Protein AF-A0A834VYG2-F1 (afdb_monomer_lite)

pLDDT: mean 73.81, std 22.73, range [26.53, 98.06]

Radius of gyration: 35.14 Å; chains: 1; bounding box: 60×50×100 Å

Secondary structure (DSSP, 8-state):
-PPPPHHHHHHHHHHHHHHHHH-TTS-HHHHHHHHH-SPP-------S----HHHHHHHHHHHHHHHHHHHHHHHHHHHHHHHHHHHHHHHHHHHHHHHHHHHHTT----HHHHHHHHHTS-----------------------------------------

Foldseek 3Di:
DDDDDVVLVVVLVVVLVVVCVVCVPDDSVVSCCVSVNDDDPDDDDDPDPDCDPVNVVVVVVVVVVVVVVVVVVVVVVVVVVVVVVVVLVVLVVVLVVVVVVCVVVVNDDDVVVSVVVNVVDDDDDDDDPDDPDDPDDPDPDPDDDDDDDDDDDDDDDDDDDD

Structure (mmCIF, N/CA/C/O backbone):
data_AF-A0A834VYG2-F1
#
_entry.id   AF-A0A834VYG2-F1
#
loop_
_atom_site.group_PDB
_atom_site.id
_atom_site.type_symbol
_atom_site.label_atom_id
_atom_site.label_alt_id
_atom_site.label_comp_id
_atom_site.label_asym_id
_atom_site.label_entity_id
_atom_site.label_seq_id
_atom_site.pdbx_PDB_ins_code
_atom_site.Cartn_x
_atom_site.Cartn_y
_atom_site.Cartn_z
_atom_site.occupancy
_atom_site.B_iso_or_equiv
_atom_site.auth_seq_id
_atom_site.auth_comp_id
_atom_site.auth_asym_id
_atom_site.auth_atom_id
_atom_site.pdbx_PDB_model_num
ATOM 1 N N . MET A 1 1 ? -30.201 -2.674 43.155 1.00 49.97 1 MET A N 1
ATOM 2 C CA . MET A 1 1 ? -30.217 -2.628 41.676 1.00 49.97 1 MET A CA 1
ATOM 3 C C . MET A 1 1 ? -30.250 -4.065 41.192 1.00 49.97 1 MET A C 1
ATOM 5 O O . MET A 1 1 ? -29.322 -4.795 41.511 1.00 49.97 1 MET A O 1
ATOM 9 N N . GLY A 1 2 ? -31.338 -4.497 40.549 1.00 58.34 2 GLY A N 1
ATOM 10 C CA . GLY A 1 2 ? -31.418 -5.851 39.990 1.00 58.34 2 GLY A CA 1
ATOM 11 C C . GLY A 1 2 ? -30.400 -6.051 38.858 1.00 58.34 2 GLY A C 1
ATOM 12 O O . GLY A 1 2 ? -29.915 -5.061 38.304 1.00 58.34 2 GLY A O 1
ATOM 13 N N . PRO A 1 3 ? -30.046 -7.298 38.515 1.00 59.06 3 PRO A N 1
ATOM 14 C CA . PRO A 1 3 ? -29.116 -7.572 37.427 1.00 59.06 3 PRO A CA 1
ATOM 15 C C . PRO A 1 3 ? -29.706 -7.090 36.096 1.00 59.06 3 PRO A C 1
ATOM 17 O O . PRO A 1 3 ? -30.763 -7.548 35.663 1.00 59.06 3 PRO A O 1
ATOM 20 N N . THR A 1 4 ? -29.029 -6.154 35.431 1.00 68.69 4 THR A N 1
ATOM 21 C CA . THR A 1 4 ? -29.395 -5.743 34.072 1.00 68.69 4 THR A CA 1
ATOM 22 C C . THR A 1 4 ? -29.079 -6.891 33.121 1.00 68.69 4 THR A C 1
ATOM 24 O O . THR A 1 4 ? -27.920 -7.270 32.961 1.00 68.69 4 THR A O 1
ATOM 27 N N . SER A 1 5 ? -30.102 -7.453 32.481 1.00 84.31 5 SER A N 1
ATOM 28 C CA . SER A 1 5 ? -29.913 -8.520 31.499 1.00 84.31 5 SER A CA 1
ATOM 29 C C . SER A 1 5 ? -29.102 -8.011 30.305 1.00 84.31 5 SER A C 1
ATOM 31 O O . SER A 1 5 ? -29.516 -7.081 29.611 1.00 84.31 5 SER A O 1
ATOM 33 N N . PHE A 1 6 ? -27.966 -8.651 30.014 1.00 82.56 6 PHE A N 1
ATOM 34 C CA . PHE A 1 6 ? -27.173 -8.352 28.817 1.00 82.56 6 PHE A CA 1
ATOM 35 C C . PHE A 1 6 ? -27.972 -8.535 27.518 1.00 82.56 6 PHE A C 1
ATOM 37 O O . PHE A 1 6 ? -27.648 -7.903 26.515 1.00 82.56 6 PHE A O 1
ATOM 44 N N . ALA A 1 7 ? -29.025 -9.361 27.523 1.00 87.12 7 ALA A N 1
ATOM 45 C CA . ALA A 1 7 ? -29.925 -9.495 26.380 1.00 87.12 7 ALA A CA 1
ATOM 46 C C . ALA A 1 7 ? -30.682 -8.189 26.102 1.00 87.12 7 ALA A C 1
ATOM 48 O O . ALA A 1 7 ? -30.734 -7.749 24.957 1.00 87.12 7 ALA A O 1
ATOM 49 N N . LEU A 1 8 ? -31.171 -7.521 27.152 1.00 89.56 8 LEU A N 1
ATOM 50 C CA . LEU A 1 8 ? -31.845 -6.228 27.029 1.00 89.56 8 LEU A CA 1
ATOM 51 C C . LEU A 1 8 ? -30.883 -5.137 26.538 1.00 89.56 8 LEU A C 1
ATOM 53 O O . LEU A 1 8 ? -31.252 -4.314 25.705 1.00 89.56 8 LEU A O 1
ATOM 57 N N . VAL A 1 9 ? -29.634 -5.147 27.016 1.00 88.38 9 VAL A N 1
ATOM 58 C CA . VAL A 1 9 ? -28.603 -4.212 26.536 1.00 88.38 9 VAL A CA 1
ATOM 59 C C . VAL A 1 9 ? -28.328 -4.434 25.050 1.00 88.38 9 VAL A C 1
ATOM 61 O O . VAL A 1 9 ? -28.325 -3.474 24.288 1.00 88.38 9 VAL A O 1
ATOM 64 N N . ARG A 1 10 ? -28.154 -5.688 24.613 1.00 90.44 10 ARG A N 1
ATOM 65 C CA . ARG A 1 10 ? -27.957 -6.016 23.191 1.00 90.44 10 ARG A CA 1
ATOM 66 C C . ARG A 1 10 ? -29.147 -5.599 22.326 1.00 90.44 10 ARG A C 1
ATOM 68 O O . ARG A 1 10 ? -28.935 -5.030 21.261 1.00 90.44 10 ARG A O 1
ATOM 75 N N . GLN A 1 11 ? -30.372 -5.819 22.799 1.00 94.50 11 GLN A N 1
ATOM 76 C CA . GLN A 1 11 ? -31.584 -5.377 22.109 1.00 94.50 11 GLN A CA 1
ATOM 77 C C . GLN A 1 11 ? -31.596 -3.855 21.918 1.00 94.50 11 GLN A C 1
ATOM 79 O O . GLN A 1 11 ? -31.793 -3.379 20.803 1.00 94.50 11 GLN A O 1
ATOM 84 N N . ARG A 1 12 ? -31.318 -3.089 22.979 1.00 93.88 12 ARG A N 1
ATOM 85 C CA . ARG A 1 12 ? -31.238 -1.624 22.899 1.00 93.88 12 ARG A CA 1
ATOM 86 C C . ARG A 1 12 ? -30.093 -1.140 22.010 1.00 93.88 12 ARG A C 1
ATOM 88 O O . ARG A 1 12 ? -30.263 -0.176 21.280 1.00 93.88 12 ARG A O 1
ATOM 95 N N . MET A 1 13 ? -28.950 -1.827 21.998 1.00 93.06 13 MET A N 1
ATOM 96 C CA . MET A 1 13 ? -27.860 -1.510 21.063 1.00 93.06 13 MET A CA 1
ATOM 97 C C . MET A 1 13 ? -28.283 -1.704 19.602 1.00 93.06 13 MET A C 1
ATOM 99 O O . MET A 1 13 ? -27.883 -0.913 18.752 1.00 93.06 13 MET A O 1
ATOM 103 N N . SER A 1 14 ? -29.102 -2.721 19.312 1.00 94.38 14 SER A N 1
ATOM 104 C CA . SER A 1 14 ? -29.682 -2.900 17.976 1.00 94.38 14 SER A CA 1
ATOM 105 C C . SER A 1 14 ? -30.629 -1.754 17.627 1.00 94.38 14 SER A C 1
ATOM 107 O O . SER A 1 14 ? -30.467 -1.142 16.580 1.00 94.38 14 SER A O 1
ATOM 109 N N . GLN A 1 15 ? -31.534 -1.394 18.544 1.00 94.81 15 GLN A N 1
ATOM 110 C CA . GLN A 1 15 ? -32.457 -0.265 18.360 1.00 94.81 15 GLN A CA 1
ATOM 111 C C . GLN A 1 15 ? -31.714 1.050 18.104 1.00 94.81 15 GLN A C 1
ATOM 113 O O . GLN A 1 15 ? -32.097 1.815 17.228 1.00 94.81 15 GLN A O 1
ATOM 118 N N . LEU A 1 16 ? -30.617 1.295 18.825 1.00 94.81 16 LEU A N 1
ATOM 119 C CA . LEU A 1 16 ? -29.781 2.475 18.615 1.00 94.81 16 LEU A CA 1
ATOM 120 C C . LEU A 1 16 ? -29.134 2.487 17.225 1.00 94.81 16 LEU A C 1
ATOM 122 O O . LEU A 1 16 ? -29.019 3.542 16.607 1.00 94.81 16 LEU A O 1
ATOM 126 N N . LYS A 1 17 ? -28.720 1.322 16.719 1.00 93.12 17 LYS A N 1
ATOM 127 C CA . LYS A 1 17 ? -28.158 1.207 15.373 1.00 93.12 17 LYS A CA 1
ATOM 128 C C . LYS A 1 17 ? -29.208 1.517 14.306 1.00 93.12 17 LYS A C 1
ATOM 130 O O . LYS A 1 17 ? -28.922 2.291 13.399 1.00 93.12 17 LYS A O 1
ATOM 135 N N . ASP A 1 18 ? -30.411 0.969 14.452 1.00 94.56 18 ASP A N 1
ATOM 136 C CA . ASP A 1 18 ? -31.529 1.232 13.539 1.00 94.56 18 ASP A CA 1
ATOM 137 C C . ASP A 1 18 ? -31.929 2.715 13.568 1.00 94.56 18 ASP A C 1
ATOM 139 O O . ASP A 1 18 ? -32.191 3.315 12.528 1.00 94.56 18 ASP A O 1
ATOM 143 N N . HIS A 1 19 ? -31.870 3.337 14.747 1.00 93.00 19 HIS A N 1
ATOM 144 C CA . HIS A 1 19 ? -32.133 4.760 14.925 1.00 93.00 19 HIS A CA 1
ATOM 145 C C . HIS A 1 19 ? -31.136 5.653 14.173 1.00 93.00 19 HIS A C 1
ATOM 147 O O . HIS A 1 19 ? -31.544 6.627 13.549 1.00 93.00 19 HIS A O 1
ATOM 153 N N . PHE A 1 20 ? -29.843 5.309 14.161 1.00 93.19 20 PHE A N 1
ATOM 154 C CA . PHE A 1 20 ? -28.845 6.048 13.375 1.00 93.19 20 PHE A CA 1
ATOM 155 C C . PHE A 1 20 ? -29.011 5.887 11.865 1.00 93.19 20 PHE A C 1
ATOM 157 O O . PHE A 1 20 ? -28.640 6.783 11.114 1.00 93.19 20 PHE A O 1
ATOM 164 N N . ILE A 1 21 ? -29.562 4.759 11.416 1.00 92.50 21 ILE A N 1
ATOM 165 C CA . ILE A 1 21 ? -29.866 4.542 9.997 1.00 92.50 21 ILE A CA 1
ATOM 166 C C . ILE A 1 21 ? -31.069 5.394 9.579 1.00 92.50 21 ILE A C 1
ATOM 168 O O . ILE A 1 21 ? -31.068 5.966 8.493 1.00 92.50 21 ILE A O 1
ATOM 172 N N . GLN A 1 22 ? -32.089 5.483 10.435 1.00 92.00 22 GLN A N 1
ATOM 173 C CA . GLN A 1 22 ? -33.313 6.238 10.155 1.00 92.00 22 GLN A CA 1
ATOM 174 C C . GLN A 1 22 ? -33.122 7.753 10.316 1.00 92.00 22 GLN A C 1
ATOM 176 O O . GLN A 1 22 ? -33.713 8.518 9.559 1.00 92.00 22 GLN A O 1
ATOM 181 N N . ASN A 1 23 ? -32.270 8.178 11.254 1.00 90.12 23 ASN A N 1
ATOM 182 C CA . ASN A 1 23 ? -32.002 9.581 11.576 1.00 90.12 23 ASN A CA 1
ATOM 183 C C . ASN A 1 23 ? -30.491 9.888 11.495 1.00 90.12 23 ASN A C 1
ATOM 185 O O . ASN A 1 23 ? -29.841 10.068 12.529 1.00 90.12 23 ASN A O 1
ATOM 189 N N . PRO A 1 24 ? -29.906 9.953 10.283 1.00 86.06 24 PRO A N 1
ATOM 190 C CA . PRO A 1 24 ? -28.458 10.104 10.106 1.00 86.06 24 PRO A CA 1
ATOM 191 C C . PRO A 1 24 ? -27.912 11.461 10.579 1.00 86.06 24 PRO A C 1
ATOM 193 O O . PRO A 1 24 ? -26.760 11.545 10.991 1.00 86.06 24 PRO A O 1
ATOM 196 N N . GLU A 1 25 ? -28.741 12.507 10.566 1.00 90.62 25 GLU A N 1
ATOM 197 C CA . GLU A 1 25 ? -28.363 13.869 10.981 1.00 90.62 25 GLU A CA 1
ATOM 198 C C . GLU A 1 25 ? -28.464 14.092 12.503 1.00 90.62 25 GLU A C 1
ATOM 200 O O . GLU A 1 25 ? -28.077 15.142 13.019 1.00 90.62 25 GLU A O 1
ATOM 205 N N . GLN A 1 26 ? -29.011 13.129 13.254 1.00 89.56 26 GLN A N 1
ATOM 206 C CA . GLN A 1 26 ? -29.251 13.293 14.685 1.00 89.56 26 GLN A CA 1
ATOM 207 C C . GLN A 1 26 ? -27.969 13.100 15.502 1.00 89.56 26 GLN A C 1
ATOM 209 O O . GLN A 1 26 ? -27.176 12.185 15.273 1.00 89.56 26 GLN A O 1
ATOM 214 N N . ASN A 1 27 ? -27.782 13.938 16.526 1.00 91.25 27 ASN A N 1
ATOM 215 C CA . ASN A 1 27 ? -26.615 13.851 17.395 1.00 91.25 27 ASN A CA 1
ATOM 216 C C . ASN A 1 27 ? -26.559 12.490 18.112 1.00 91.25 27 ASN A C 1
ATOM 218 O O . ASN A 1 27 ? -27.525 12.065 18.752 1.00 91.25 27 ASN A O 1
ATOM 222 N N . HIS A 1 28 ? -25.387 11.846 18.093 1.00 89.19 28 HIS A N 1
ATOM 223 C CA . HIS A 1 28 ? -25.166 10.553 18.749 1.00 89.19 28 HIS A CA 1
ATOM 224 C C . HIS A 1 28 ? -25.576 10.524 20.225 1.00 89.19 28 HIS A C 1
ATOM 226 O O . HIS A 1 28 ? -26.074 9.511 20.716 1.00 89.19 28 HIS A O 1
ATOM 232 N N . THR A 1 29 ? -25.409 11.642 20.926 1.00 88.75 29 THR A N 1
ATOM 233 C CA . THR A 1 29 ? -25.746 11.769 22.347 1.00 88.75 29 THR A CA 1
ATOM 234 C C . THR A 1 29 ? -27.255 11.793 22.577 1.00 88.75 29 THR A C 1
ATOM 236 O O . THR A 1 29 ? -27.733 11.265 23.582 1.00 88.75 29 THR A O 1
ATOM 239 N N . GLU A 1 30 ? -28.014 12.413 21.674 1.00 90.38 30 GLU A N 1
ATOM 240 C CA . GLU A 1 30 ? -29.473 12.497 21.773 1.00 90.38 30 GLU A CA 1
ATOM 241 C C . GLU A 1 30 ? -30.116 11.152 21.453 1.00 90.38 30 GLU A C 1
ATOM 243 O O . GLU A 1 30 ? -30.879 10.644 22.272 1.00 90.38 30 GLU A O 1
ATOM 248 N N . ALA A 1 31 ? -29.699 10.517 20.355 1.00 91.19 31 ALA A N 1
ATOM 249 C CA . ALA A 1 31 ? -30.129 9.166 19.998 1.00 91.19 31 ALA A CA 1
ATOM 250 C C . ALA A 1 31 ? -29.826 8.151 21.117 1.00 91.19 31 ALA A C 1
ATOM 252 O O . ALA A 1 31 ? -30.660 7.316 21.469 1.00 91.19 31 ALA A O 1
ATOM 253 N N . PHE A 1 32 ? -28.645 8.247 21.739 1.00 91.19 32 PHE A N 1
ATOM 254 C CA . PHE A 1 32 ? -28.300 7.386 22.869 1.00 91.19 32 PHE A CA 1
ATOM 255 C C . PHE A 1 32 ? -29.223 7.622 24.070 1.00 91.19 32 PHE A C 1
ATOM 257 O O . PHE A 1 32 ? -29.709 6.660 24.667 1.00 91.19 32 PHE A O 1
ATOM 264 N N . LYS A 1 33 ? -29.493 8.886 24.421 1.00 91.25 33 LYS A N 1
ATOM 265 C CA . LYS A 1 33 ? -30.399 9.235 25.527 1.00 91.25 33 LYS A CA 1
ATOM 266 C C . LYS A 1 33 ? -31.832 8.781 25.278 1.00 91.25 33 LYS A C 1
ATOM 268 O O . LYS A 1 33 ? -32.515 8.442 26.239 1.00 91.25 33 LYS A O 1
ATOM 273 N N . GLU A 1 34 ? -32.284 8.769 24.033 1.00 91.56 34 GLU A N 1
ATOM 274 C CA . GLU A 1 34 ? -33.621 8.307 23.666 1.00 91.56 34 GLU A CA 1
ATOM 275 C C . GLU A 1 34 ? -33.774 6.792 23.877 1.00 91.56 34 GLU A C 1
ATOM 277 O O . GLU A 1 34 ? -34.725 6.343 24.518 1.00 91.56 34 GLU A O 1
ATOM 282 N N . VAL A 1 35 ? -32.782 6.002 23.453 1.00 92.12 35 VAL A N 1
ATOM 283 C CA . VAL A 1 35 ? -32.824 4.531 23.548 1.00 92.12 35 VAL A CA 1
ATOM 284 C C . VAL A 1 35 ? -32.441 4.006 24.941 1.00 92.12 35 VAL A C 1
ATOM 286 O O . VAL A 1 35 ? -33.031 3.045 25.447 1.00 92.12 35 VAL A O 1
ATOM 289 N N . PHE A 1 36 ? -31.441 4.609 25.588 1.00 88.56 36 PHE A N 1
ATOM 290 C CA . PHE A 1 36 ? -30.901 4.149 26.876 1.00 88.56 36 PHE A CA 1
ATOM 291 C C . PHE A 1 36 ? -31.374 4.973 28.080 1.00 88.56 36 PHE A C 1
ATOM 293 O O . PHE A 1 36 ? -31.194 4.536 29.223 1.00 88.56 36 PHE A O 1
ATOM 300 N N . GLY A 1 37 ? -32.017 6.117 27.848 1.00 90.31 37 GLY A N 1
ATOM 301 C CA . GLY A 1 37 ? -32.354 7.090 28.882 1.00 90.31 37 GLY A CA 1
ATOM 302 C C . GLY A 1 37 ? -31.176 8.001 29.239 1.00 90.31 37 GLY A C 1
ATOM 303 O O . GLY A 1 37 ? -30.067 7.880 28.717 1.00 90.31 37 GLY A O 1
ATOM 304 N N . LYS A 1 38 ? -31.402 8.925 30.182 1.00 87.94 38 LYS A N 1
ATOM 305 C CA . LYS A 1 38 ? -30.319 9.750 30.740 1.00 87.94 38 LYS A CA 1
ATOM 306 C C . LYS A 1 38 ? -29.240 8.857 31.356 1.00 87.94 38 LYS A C 1
ATOM 308 O O . LYS A 1 38 ? -29.530 8.034 32.227 1.00 87.94 38 LYS A O 1
ATOM 313 N N . GLU A 1 39 ? -28.000 9.073 30.930 1.00 82.94 39 GLU A N 1
ATOM 314 C CA . GLU A 1 39 ? -26.832 8.424 31.511 1.00 82.94 39 GLU A CA 1
ATOM 315 C C . GLU A 1 39 ? -26.760 8.719 33.015 1.00 82.94 39 GLU A C 1
ATOM 317 O O . GLU A 1 39 ? -26.937 9.857 33.458 1.00 82.94 39 GLU A O 1
ATOM 322 N N . LYS A 1 40 ? -26.536 7.673 33.813 1.00 80.75 40 LYS A N 1
ATOM 323 C CA . LYS A 1 40 ? -26.351 7.804 35.257 1.00 80.75 40 LYS A CA 1
ATOM 324 C C . LYS A 1 40 ? -24.868 7.948 35.547 1.00 80.75 40 LYS A C 1
ATOM 326 O O . LYS A 1 40 ? -24.080 7.099 35.139 1.00 80.75 40 LYS A O 1
ATOM 331 N N . THR A 1 41 ? -24.507 8.969 36.313 1.00 78.50 41 THR A N 1
ATOM 332 C CA . THR A 1 41 ? -23.133 9.184 36.762 1.00 78.50 41 THR A CA 1
ATOM 333 C C . THR A 1 41 ? -22.704 8.021 37.656 1.00 78.50 41 THR A C 1
ATOM 335 O O . THR A 1 41 ? -23.182 7.869 38.779 1.00 78.50 41 THR A O 1
ATOM 338 N N . GLY A 1 42 ? -21.834 7.156 37.146 1.00 78.94 42 GLY A N 1
ATOM 339 C CA . GLY A 1 42 ? -21.351 5.988 37.870 1.00 78.94 42 GLY A CA 1
ATOM 340 C C . GLY A 1 42 ? -20.180 5.339 37.147 1.00 78.94 42 GLY A C 1
ATOM 341 O O . GLY A 1 42 ? -20.102 5.349 35.922 1.00 78.94 42 GLY A O 1
ATOM 342 N N . ARG A 1 43 ? -19.241 4.769 37.906 1.00 76.00 43 ARG A N 1
ATOM 343 C CA . ARG A 1 43 ? -18.088 4.075 37.328 1.00 76.00 43 ARG A CA 1
ATOM 344 C C . ARG A 1 43 ? -18.515 2.682 36.873 1.00 76.00 43 ARG A C 1
ATOM 346 O O . AR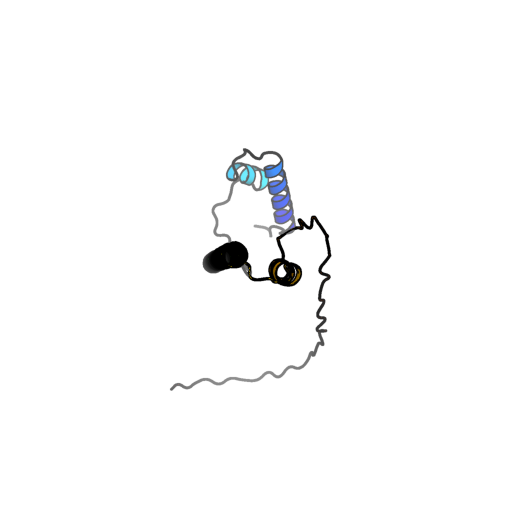G A 1 43 ? -18.699 1.787 37.695 1.00 76.00 43 ARG A O 1
ATOM 353 N N . VAL A 1 44 ? -18.657 2.492 35.564 1.00 72.50 44 VAL A N 1
ATOM 354 C CA . VAL A 1 44 ? -18.887 1.165 34.982 1.00 72.50 44 VAL A CA 1
ATOM 355 C C . VAL A 1 44 ? -17.602 0.348 35.124 1.00 72.50 44 VAL A C 1
ATOM 357 O O . VAL A 1 44 ? -16.541 0.742 34.641 1.00 72.50 44 VAL A O 1
ATOM 360 N N . ARG A 1 45 ? -17.677 -0.790 35.819 1.00 72.12 45 ARG A N 1
ATOM 361 C CA . ARG A 1 45 ? -16.566 -1.743 35.923 1.00 72.12 45 ARG A CA 1
ATOM 362 C C . ARG A 1 45 ? -16.800 -2.859 34.911 1.00 72.12 45 ARG A C 1
ATOM 364 O O . ARG A 1 45 ? -17.604 -3.755 35.143 1.00 72.12 45 ARG A O 1
ATOM 371 N N . CYS A 1 46 ? -16.131 -2.769 33.767 1.00 72.50 46 CYS A N 1
ATOM 372 C CA . CYS A 1 46 ? -16.213 -3.776 32.716 1.00 72.50 46 CYS A CA 1
ATOM 373 C C . CYS A 1 46 ? -15.299 -4.955 33.075 1.00 72.50 46 CYS A C 1
ATOM 375 O O . CYS A 1 46 ? -14.079 -4.803 33.113 1.00 72.50 46 CYS A O 1
ATOM 377 N N . TYR A 1 47 ? -15.877 -6.125 33.334 1.00 72.81 47 TYR A N 1
ATOM 378 C CA . TYR A 1 47 ? -15.128 -7.363 33.550 1.00 72.81 47 TYR A CA 1
ATOM 379 C C . TYR A 1 47 ? -14.999 -8.111 32.217 1.00 72.81 47 TYR A C 1
ATOM 381 O O . TYR A 1 47 ? -16.008 -8.395 31.577 1.00 72.81 47 TYR A O 1
ATOM 389 N N . GLY A 1 48 ? -13.769 -8.390 31.777 1.00 73.75 48 GLY A N 1
ATOM 390 C CA . GLY A 1 48 ? -13.485 -9.088 30.517 1.00 73.75 48 GLY A CA 1
ATOM 391 C C . GLY A 1 48 ? -12.255 -8.542 29.784 1.00 73.75 48 GLY A C 1
ATOM 392 O O . GLY A 1 48 ? -11.655 -7.551 30.205 1.00 73.75 48 GLY A O 1
ATOM 393 N N . ARG A 1 49 ? -11.876 -9.188 28.671 1.00 77.06 49 ARG A N 1
ATOM 394 C CA . ARG A 1 49 ? -10.888 -8.654 27.717 1.00 77.06 49 ARG A CA 1
ATOM 395 C C . ARG A 1 49 ? -11.505 -7.448 27.011 1.00 77.06 49 ARG A C 1
ATOM 397 O O . ARG A 1 49 ? -12.201 -7.593 26.013 1.00 77.06 49 ARG A O 1
ATOM 404 N N . ASN A 1 50 ? -11.266 -6.265 27.558 1.00 74.75 50 ASN A N 1
ATOM 405 C CA . ASN A 1 50 ? -11.642 -5.018 26.913 1.00 74.75 50 ASN A CA 1
ATOM 406 C C . ASN A 1 50 ? -10.477 -4.512 26.074 1.00 74.75 50 ASN A C 1
ATOM 408 O O . ASN A 1 50 ? -9.311 -4.701 26.424 1.00 74.75 50 ASN A O 1
ATOM 412 N N . VAL A 1 51 ? -10.809 -3.832 24.984 1.00 79.44 51 VAL A N 1
ATOM 413 C CA . VAL A 1 51 ? -9.838 -3.055 24.227 1.00 79.44 51 VAL A CA 1
ATOM 414 C C . VAL A 1 51 ? -9.322 -1.946 25.148 1.00 79.44 51 VAL A C 1
ATOM 416 O O . VAL A 1 51 ? -10.069 -1.056 25.553 1.00 79.44 51 VAL A O 1
ATOM 419 N N . THR A 1 52 ? -8.053 -2.025 25.536 1.00 84.62 52 THR A N 1
ATOM 420 C CA . THR A 1 52 ? -7.401 -0.982 26.328 1.00 84.62 52 THR A CA 1
ATOM 421 C C . THR A 1 52 ? -6.912 0.140 25.409 1.00 84.62 52 THR A C 1
ATOM 423 O O . THR A 1 52 ? -6.589 -0.115 24.242 1.00 84.62 52 THR A O 1
ATOM 426 N N . PRO A 1 53 ? -6.749 1.373 25.919 1.00 87.19 53 PRO A N 1
ATOM 427 C CA . PRO A 1 53 ? -6.140 2.458 25.149 1.00 87.19 53 PRO A CA 1
ATOM 428 C C . PRO A 1 53 ? -4.779 2.080 24.541 1.00 87.19 53 PRO A C 1
ATOM 430 O O . PRO A 1 53 ? -4.441 2.528 23.450 1.00 87.19 53 PRO A O 1
ATOM 433 N N . THR A 1 54 ? -4.005 1.220 25.212 1.00 90.00 54 THR A N 1
ATOM 434 C CA . THR A 1 54 ? -2.731 0.704 24.694 1.00 90.00 54 THR A CA 1
ATOM 435 C C . THR A 1 54 ? -2.920 -0.216 23.490 1.00 90.00 54 THR A C 1
ATOM 437 O O . THR A 1 54 ? -2.214 -0.043 22.499 1.00 90.00 54 THR A O 1
ATOM 440 N N . THR A 1 55 ? -3.897 -1.130 23.520 1.00 90.31 55 THR A N 1
ATOM 441 C CA . THR A 1 55 ? -4.198 -1.998 22.367 1.00 90.31 55 THR A CA 1
ATOM 442 C C . THR A 1 55 ? -4.699 -1.212 21.153 1.00 90.31 55 THR A C 1
ATOM 444 O O . THR A 1 55 ? -4.317 -1.538 20.032 1.00 90.31 55 THR A O 1
ATOM 447 N N . LEU A 1 56 ? -5.471 -0.134 21.353 1.00 91.56 56 LEU A N 1
ATOM 448 C CA . LEU A 1 56 ? -5.866 0.766 20.258 1.00 91.56 56 LEU A CA 1
ATOM 449 C C . LEU A 1 56 ? -4.657 1.450 19.631 1.00 91.56 56 LEU A C 1
ATOM 451 O O . LEU A 1 56 ? -4.488 1.385 18.418 1.00 91.56 56 LEU A O 1
ATOM 455 N N . LYS A 1 57 ? -3.783 2.036 20.459 1.00 94.50 57 LYS A N 1
ATOM 456 C CA . LYS A 1 57 ? -2.551 2.681 19.983 1.00 94.50 57 LYS A CA 1
ATOM 457 C C . LYS A 1 57 ? -1.646 1.705 19.235 1.00 94.50 57 LYS A C 1
ATOM 459 O O . LYS A 1 57 ? -1.024 2.080 18.249 1.00 94.50 57 LYS A O 1
ATOM 464 N N . GLN A 1 58 ? -1.554 0.457 19.691 1.00 95.19 58 GLN A N 1
ATOM 465 C CA . GLN A 1 58 ? -0.772 -0.567 19.000 1.00 95.19 58 GLN A CA 1
ATOM 466 C C . GLN A 1 58 ? -1.376 -0.913 17.635 1.00 95.19 58 GLN A C 1
ATOM 468 O O . GLN A 1 58 ? -0.638 -0.990 16.657 1.00 95.19 58 GLN A O 1
ATOM 473 N N . LYS A 1 59 ? -2.703 -1.063 17.553 1.00 95.06 59 LYS A N 1
ATOM 474 C CA . LYS A 1 59 ? -3.404 -1.315 16.289 1.00 95.06 59 LYS A CA 1
ATOM 475 C C . LYS A 1 59 ? -3.246 -0.153 15.307 1.00 95.06 59 LYS A C 1
ATOM 477 O O . LYS A 1 59 ? -3.002 -0.380 14.130 1.00 95.06 59 LYS A O 1
ATOM 482 N N . GLU A 1 60 ? -3.335 1.082 15.791 1.00 96.19 60 GLU A N 1
ATOM 483 C CA . GLU A 1 60 ? -3.117 2.279 14.977 1.00 96.19 60 GLU A CA 1
ATOM 484 C C . GLU A 1 60 ? -1.692 2.324 14.411 1.00 96.19 60 GLU A C 1
ATOM 486 O O . GLU A 1 60 ? -1.518 2.480 13.205 1.00 96.19 60 GLU A O 1
ATOM 491 N N . LYS A 1 61 ? -0.674 2.087 15.249 1.00 97.31 61 LYS A N 1
ATOM 492 C CA . LYS A 1 61 ? 0.721 1.980 14.795 1.00 97.31 61 LYS A CA 1
ATOM 493 C C . LYS A 1 61 ? 0.909 0.868 13.766 1.00 97.31 61 LYS A C 1
ATOM 495 O O . LYS A 1 61 ? 1.598 1.066 12.775 1.00 97.31 61 LYS A O 1
ATOM 500 N N . GLN A 1 62 ? 0.297 -0.293 13.989 1.00 96.88 62 GLN A N 1
ATOM 501 C CA . GLN A 1 62 ? 0.374 -1.413 13.054 1.00 96.88 62 GLN A CA 1
ATOM 502 C C . GLN A 1 62 ? -0.243 -1.060 11.697 1.00 96.88 62 GLN A C 1
ATOM 504 O O . GLN A 1 62 ? 0.339 -1.386 10.665 1.00 96.88 62 GLN A O 1
ATOM 509 N N . ASN A 1 63 ? -1.383 -0.368 11.694 1.00 96.94 63 ASN A N 1
ATOM 510 C CA . ASN A 1 63 ? -2.009 0.107 10.463 1.00 96.94 63 ASN A CA 1
ATOM 511 C C . ASN A 1 63 ? -1.106 1.112 9.737 1.00 96.94 63 ASN A C 1
ATOM 513 O O . ASN A 1 63 ? -0.871 0.950 8.548 1.00 96.94 63 ASN A O 1
ATOM 517 N N . GLN A 1 64 ? -0.523 2.077 10.457 1.00 97.56 64 GLN A N 1
ATOM 518 C CA . GLN A 1 64 ? 0.406 3.050 9.870 1.00 97.56 64 GLN A CA 1
ATOM 519 C C . GLN A 1 64 ? 1.626 2.376 9.225 1.00 97.56 64 GLN A C 1
ATOM 521 O O . GLN A 1 64 ? 2.005 2.744 8.118 1.00 97.56 64 GLN A O 1
ATOM 526 N N . ILE A 1 65 ? 2.208 1.364 9.882 1.00 97.69 65 ILE A N 1
ATOM 527 C CA . ILE A 1 65 ? 3.323 0.578 9.327 1.00 97.69 65 ILE A CA 1
ATOM 528 C C . ILE A 1 65 ? 2.878 -0.177 8.068 1.00 97.69 65 ILE A C 1
ATOM 530 O O . ILE A 1 65 ? 3.584 -0.196 7.063 1.00 97.69 65 ILE A O 1
ATOM 534 N N . MET A 1 66 ? 1.699 -0.799 8.099 1.00 97.56 66 MET A N 1
ATOM 535 C CA . MET A 1 66 ? 1.174 -1.516 6.938 1.00 97.56 66 MET A CA 1
ATOM 536 C C . MET A 1 66 ? 0.954 -0.574 5.749 1.00 97.56 66 MET A C 1
ATOM 538 O O . MET A 1 66 ? 1.285 -0.923 4.616 1.00 97.56 66 MET A O 1
ATOM 542 N N .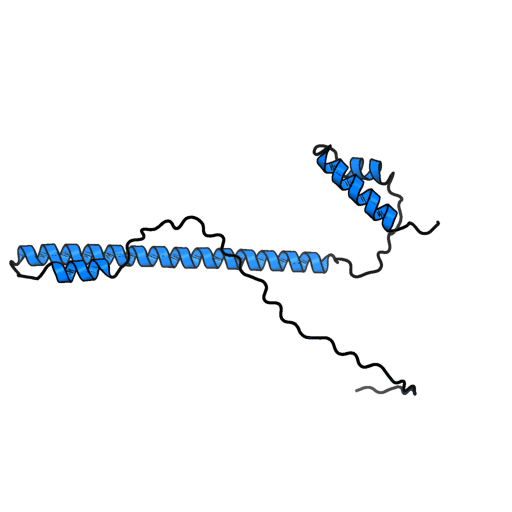 ASP A 1 67 ? 0.413 0.614 6.001 1.00 97.69 67 ASP A N 1
ATOM 543 C CA . ASP A 1 67 ? 0.146 1.603 4.961 1.00 97.69 67 ASP A CA 1
ATOM 544 C C . ASP A 1 67 ? 1.445 2.183 4.391 1.00 97.69 67 ASP A C 1
ATOM 546 O O . ASP A 1 67 ? 1.560 2.322 3.170 1.00 97.69 67 ASP A O 1
ATOM 550 N N . SER A 1 68 ? 2.462 2.428 5.230 1.00 97.69 68 SER A N 1
ATOM 551 C CA . SER A 1 68 ? 3.777 2.864 4.749 1.00 97.69 68 SER A CA 1
ATOM 552 C C . SER A 1 68 ? 4.441 1.803 3.873 1.00 97.69 68 SER A C 1
ATOM 554 O O . SER A 1 68 ? 4.921 2.132 2.791 1.00 97.69 68 SER A O 1
ATOM 556 N N . MET A 1 69 ? 4.400 0.530 4.286 1.00 97.38 69 MET A N 1
ATOM 557 C CA . MET A 1 69 ? 4.955 -0.579 3.498 1.00 97.38 69 MET A CA 1
ATOM 558 C C . MET A 1 69 ? 4.247 -0.734 2.147 1.00 97.38 69 MET A C 1
ATOM 560 O O . MET A 1 69 ? 4.899 -0.918 1.122 1.00 97.38 69 MET A O 1
ATOM 564 N N . LYS A 1 70 ? 2.913 -0.621 2.112 1.00 97.81 70 LYS A N 1
ATOM 565 C CA . LYS A 1 70 ? 2.154 -0.653 0.850 1.00 97.81 70 LYS A CA 1
ATOM 566 C C . LYS A 1 70 ? 2.549 0.498 -0.069 1.00 97.81 70 LYS A C 1
ATOM 568 O O . LYS A 1 70 ? 2.703 0.296 -1.271 1.00 97.81 70 LYS A O 1
ATOM 573 N N . GLN A 1 71 ? 2.703 1.701 0.483 1.00 97.81 71 GLN A N 1
ATOM 574 C CA . GLN A 1 71 ? 3.071 2.871 -0.304 1.00 97.81 71 GLN A CA 1
ATOM 575 C C . GLN A 1 71 ? 4.491 2.754 -0.871 1.00 97.81 71 GLN A C 1
ATOM 577 O O . GLN A 1 71 ? 4.710 3.113 -2.027 1.00 97.81 71 GLN A O 1
ATOM 582 N N . GLU A 1 72 ? 5.442 2.265 -0.076 1.00 97.75 72 GLU A N 1
ATOM 583 C CA . GLU A 1 72 ? 6.813 2.001 -0.516 1.00 97.75 72 GLU A CA 1
ATOM 584 C C . GLU A 1 72 ? 6.836 0.968 -1.644 1.00 97.75 72 GLU A C 1
ATOM 586 O O . GLU A 1 72 ? 7.382 1.246 -2.709 1.00 97.75 72 GLU A O 1
ATOM 591 N N . HIS A 1 73 ? 6.108 -0.139 -1.488 1.00 97.75 73 HIS A N 1
ATOM 592 C CA . HIS A 1 73 ? 6.011 -1.161 -2.525 1.00 97.75 73 HIS A CA 1
ATOM 593 C C . HIS A 1 73 ? 5.436 -0.621 -3.846 1.00 97.75 73 HIS A C 1
ATOM 595 O O . HIS A 1 73 ? 5.976 -0.878 -4.920 1.00 97.75 73 HIS A O 1
ATOM 601 N N . VAL A 1 74 ? 4.371 0.187 -3.785 1.00 97.88 74 VAL A N 1
ATOM 602 C CA . VAL A 1 74 ? 3.804 0.830 -4.984 1.00 97.88 74 VAL A CA 1
ATOM 603 C C . VAL A 1 74 ? 4.820 1.769 -5.643 1.00 97.88 74 VAL A C 1
ATOM 605 O O . VAL A 1 74 ? 4.911 1.809 -6.870 1.00 97.88 74 VAL A O 1
ATOM 608 N N . LYS A 1 75 ? 5.598 2.520 -4.855 1.00 97.94 75 LYS A N 1
ATOM 609 C CA . LYS A 1 75 ? 6.650 3.400 -5.385 1.00 97.94 75 LYS A CA 1
ATOM 610 C C . LYS A 1 75 ? 7.761 2.606 -6.069 1.00 97.94 75 LYS A C 1
ATOM 612 O O . LYS A 1 75 ? 8.142 2.976 -7.175 1.00 97.94 75 LYS A O 1
ATOM 617 N N . GLU A 1 76 ? 8.242 1.530 -5.454 1.00 98.00 76 GLU A N 1
ATOM 618 C CA . GLU A 1 76 ? 9.280 0.665 -6.028 1.00 98.00 76 GLU A CA 1
ATOM 619 C C . GLU A 1 76 ? 8.829 0.039 -7.350 1.00 98.00 76 GLU A C 1
ATOM 621 O O . GLU A 1 76 ? 9.538 0.134 -8.351 1.00 98.00 76 GLU A O 1
ATOM 626 N N . VAL A 1 77 ? 7.617 -0.528 -7.389 1.00 97.75 77 VAL A N 1
ATOM 627 C CA . VAL A 1 77 ? 7.043 -1.110 -8.614 1.00 97.75 77 VAL A CA 1
ATOM 628 C C . VAL A 1 77 ? 6.924 -0.058 -9.717 1.00 97.75 77 VAL A C 1
ATOM 630 O O . VAL A 1 77 ? 7.266 -0.328 -10.869 1.00 97.75 77 VAL A O 1
ATOM 633 N N . ASN A 1 78 ? 6.486 1.156 -9.378 1.00 97.50 78 ASN A N 1
ATOM 634 C CA . ASN A 1 78 ? 6.393 2.246 -10.346 1.00 97.50 78 ASN A CA 1
ATOM 635 C C . ASN A 1 78 ? 7.772 2.719 -10.835 1.00 97.50 78 ASN A C 1
ATOM 637 O O . ASN A 1 78 ? 7.916 2.995 -12.025 1.00 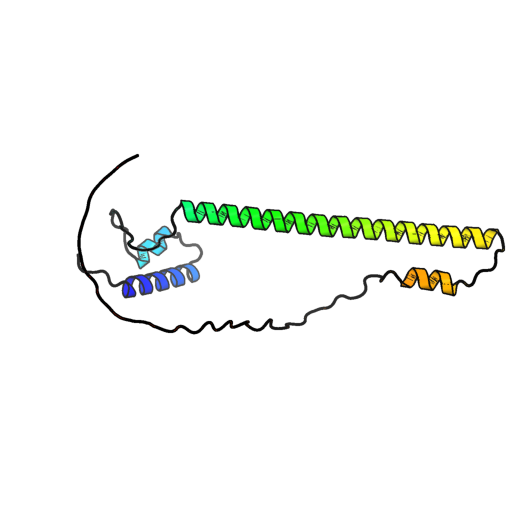97.50 78 ASN A O 1
ATOM 641 N N . SER A 1 79 ? 8.781 2.776 -9.957 1.00 98.06 79 SER A N 1
ATOM 642 C CA . SER A 1 79 ? 10.165 3.107 -10.335 1.00 98.06 79 SER A CA 1
ATOM 643 C C . SER A 1 79 ? 10.709 2.089 -11.330 1.00 98.06 79 SER A C 1
ATOM 645 O O . SER A 1 79 ? 11.116 2.455 -12.430 1.00 98.06 79 SER A O 1
ATOM 647 N N . LEU A 1 80 ? 10.604 0.800 -10.997 1.00 97.81 80 LEU A N 1
ATOM 648 C CA . LEU A 1 80 ? 11.040 -0.297 -11.860 1.00 97.81 80 LEU A CA 1
ATOM 649 C C . LEU A 1 80 ? 10.311 -0.292 -13.206 1.00 97.81 80 LEU A C 1
ATOM 651 O O . LEU A 1 80 ? 10.929 -0.506 -14.249 1.00 97.81 80 LEU A O 1
ATOM 655 N N . LYS A 1 81 ? 9.001 -0.016 -13.207 1.00 96.62 81 LYS A N 1
ATOM 656 C CA . LYS A 1 81 ? 8.225 0.111 -14.445 1.00 96.62 81 LYS A CA 1
ATOM 657 C C . LYS A 1 81 ? 8.744 1.255 -15.321 1.00 96.62 81 LYS A C 1
ATOM 659 O O . LYS A 1 81 ? 8.873 1.071 -16.531 1.00 96.62 81 LYS A O 1
ATOM 664 N N . SER A 1 82 ? 9.053 2.405 -14.722 1.00 96.19 82 SER A N 1
ATOM 665 C CA . SER A 1 82 ? 9.616 3.556 -15.436 1.00 96.19 82 SER A CA 1
ATOM 666 C C . SER A 1 82 ? 10.996 3.241 -16.012 1.00 96.19 82 SER A C 1
ATOM 668 O O . SER A 1 82 ? 11.238 3.495 -17.188 1.00 96.19 82 SER A O 1
ATOM 670 N N . GLU A 1 83 ? 11.882 2.634 -15.223 1.00 96.50 83 GLU A N 1
ATOM 671 C CA . GLU A 1 83 ? 13.225 2.245 -15.671 1.00 96.50 83 GLU A CA 1
ATOM 672 C C . GLU A 1 83 ? 13.170 1.241 -16.829 1.00 96.50 83 GLU A C 1
ATOM 674 O O . GLU A 1 83 ? 13.882 1.385 -17.824 1.00 96.50 83 GLU A O 1
ATOM 679 N N . LEU A 1 84 ? 12.275 0.250 -16.751 1.00 93.31 84 LEU A N 1
ATOM 680 C CA . LEU A 1 84 ? 12.067 -0.714 -17.831 1.00 93.31 84 LEU A CA 1
ATOM 681 C C . LEU A 1 84 ? 11.574 -0.031 -19.115 1.00 93.31 84 LEU A C 1
ATOM 683 O O . LEU A 1 84 ? 12.011 -0.381 -20.216 1.00 93.31 84 LEU A O 1
ATOM 687 N N . GLN A 1 85 ? 10.671 0.943 -18.985 1.00 91.94 85 GLN A N 1
ATOM 688 C CA . GLN A 1 85 ? 10.186 1.724 -20.117 1.00 91.94 85 GLN A CA 1
ATOM 689 C C . GLN A 1 85 ? 11.316 2.545 -20.751 1.00 91.94 85 GLN A C 1
ATOM 691 O O . GLN A 1 85 ? 11.436 2.549 -21.979 1.00 91.94 85 GLN A O 1
ATOM 696 N N . ASP A 1 86 ? 12.169 3.177 -19.949 1.00 94.88 86 ASP A N 1
ATOM 697 C CA . ASP A 1 86 ? 13.315 3.944 -20.442 1.00 94.88 86 ASP A CA 1
ATOM 698 C C . ASP A 1 86 ? 14.311 3.053 -21.189 1.00 94.88 86 ASP A C 1
ATOM 700 O O . ASP A 1 86 ? 14.712 3.377 -22.311 1.00 94.88 86 ASP A O 1
ATOM 704 N N . VAL A 1 87 ? 14.650 1.886 -20.632 1.00 91.19 87 VAL A N 1
ATOM 705 C CA . VAL A 1 87 ? 15.524 0.903 -21.296 1.00 91.19 87 VAL A CA 1
ATOM 706 C C . VAL A 1 87 ? 14.917 0.436 -22.620 1.00 91.19 87 VAL A C 1
ATOM 708 O O . VAL A 1 87 ? 15.619 0.353 -23.634 1.00 91.19 87 VAL A O 1
ATOM 711 N N . LYS A 1 88 ? 13.604 0.184 -22.655 1.00 87.75 88 LYS A N 1
ATOM 712 C CA . LYS A 1 88 ? 12.895 -0.182 -23.888 1.00 87.75 88 LYS A CA 1
ATOM 713 C C . LYS A 1 88 ? 13.001 0.922 -24.943 1.00 87.75 88 LYS A C 1
ATOM 715 O O . LYS A 1 88 ? 13.275 0.623 -26.104 1.00 87.75 88 LYS A O 1
ATOM 720 N N . GLN A 1 89 ? 12.828 2.185 -24.557 1.00 89.19 89 GLN A N 1
ATOM 721 C CA . GLN A 1 89 ? 12.944 3.311 -25.489 1.00 89.19 89 GLN A CA 1
ATOM 722 C C . GLN A 1 89 ? 14.373 3.490 -26.010 1.00 89.19 89 GLN A C 1
ATOM 724 O O . GLN A 1 89 ? 14.566 3.675 -27.213 1.00 89.19 89 GLN A O 1
ATOM 729 N N . GLN A 1 90 ? 15.382 3.368 -25.143 1.00 90.69 90 GLN A N 1
ATOM 730 C CA . GLN A 1 90 ? 16.787 3.425 -25.559 1.00 90.69 90 GLN A CA 1
ATOM 731 C C . GLN A 1 90 ? 17.121 2.325 -26.572 1.00 90.69 90 GLN A C 1
ATOM 733 O O . GLN A 1 90 ? 17.777 2.583 -27.582 1.00 90.69 90 GLN A O 1
ATOM 738 N N . MET A 1 91 ? 16.617 1.111 -26.347 1.00 87.94 91 MET A N 1
ATOM 739 C CA . MET A 1 91 ? 16.823 -0.021 -27.245 1.00 87.94 91 MET A CA 1
ATOM 740 C C . MET A 1 91 ? 16.166 0.192 -28.614 1.00 87.94 91 MET A C 1
ATOM 742 O O . MET A 1 91 ? 16.813 -0.035 -29.638 1.00 87.94 91 MET A O 1
ATOM 746 N N . LEU A 1 92 ? 14.922 0.683 -28.651 1.00 85.62 92 LEU A N 1
ATOM 747 C CA . LEU A 1 92 ? 14.236 1.035 -29.901 1.00 85.62 92 LEU A CA 1
ATOM 748 C C . LEU A 1 92 ? 14.971 2.154 -30.658 1.00 85.62 92 LEU A C 1
ATOM 750 O O . LEU A 1 92 ? 15.100 2.100 -31.887 1.00 85.62 92 LEU A O 1
ATOM 754 N N . GLY A 1 93 ? 15.498 3.145 -29.934 1.00 87.69 93 GLY A N 1
ATOM 755 C CA . GLY A 1 93 ? 16.330 4.206 -30.501 1.00 87.69 93 GLY A CA 1
ATOM 756 C C . GLY A 1 93 ? 17.614 3.658 -31.127 1.00 87.69 93 GLY A C 1
ATOM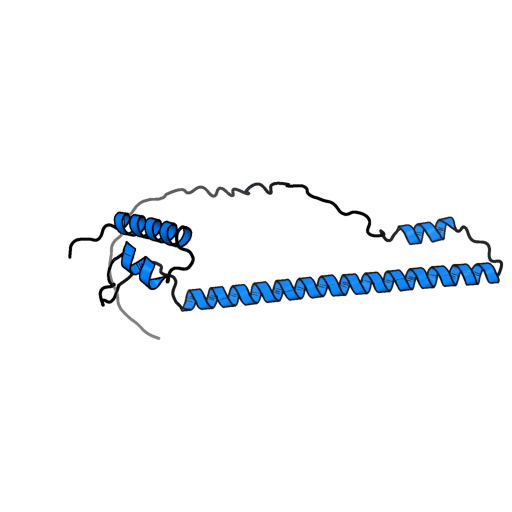 757 O O . GLY A 1 93 ? 17.921 3.960 -32.281 1.00 87.69 93 GLY A O 1
ATOM 758 N N . MET A 1 94 ? 18.327 2.787 -30.410 1.00 88.81 94 MET A N 1
ATOM 759 C CA . MET A 1 94 ? 19.549 2.147 -30.901 1.00 88.81 94 MET A CA 1
ATOM 760 C C . MET A 1 94 ? 19.281 1.254 -32.119 1.00 88.81 94 MET A C 1
ATOM 762 O O . MET A 1 94 ? 20.023 1.305 -33.098 1.00 88.81 94 MET A O 1
ATOM 766 N N . GLN A 1 95 ? 18.188 0.490 -32.106 1.00 82.75 95 GLN A N 1
ATOM 767 C CA . GLN A 1 95 ? 17.756 -0.311 -33.250 1.00 82.75 95 GLN A CA 1
ATOM 768 C C . GLN A 1 95 ? 17.498 0.566 -34.484 1.00 82.75 95 GLN A C 1
ATOM 770 O O . GLN A 1 95 ? 17.948 0.245 -35.587 1.00 82.75 95 GLN A O 1
ATOM 775 N N . SER A 1 96 ? 16.800 1.686 -34.294 1.00 84.75 96 SER A N 1
ATOM 776 C CA . SER A 1 96 ? 16.517 2.644 -35.365 1.00 84.75 96 SER A CA 1
ATOM 777 C C . SER A 1 96 ? 17.806 3.243 -35.928 1.00 84.75 96 SER A C 1
ATOM 779 O O . SER A 1 96 ? 17.976 3.305 -37.146 1.00 84.75 96 SER A O 1
ATOM 781 N N . PHE A 1 97 ? 18.750 3.605 -35.054 1.00 88.81 97 PHE A N 1
ATOM 782 C CA . PHE A 1 97 ? 20.062 4.105 -35.454 1.00 88.81 97 PHE A CA 1
ATOM 783 C C . PHE A 1 97 ? 20.847 3.075 -36.278 1.00 88.81 97 PHE A C 1
ATOM 785 O O . PHE A 1 97 ? 21.323 3.403 -37.364 1.00 88.81 97 PHE A O 1
ATOM 792 N N . ILE A 1 98 ? 20.926 1.821 -35.818 1.00 86.19 98 ILE A N 1
ATOM 793 C CA . ILE A 1 98 ? 21.609 0.736 -36.541 1.00 86.19 98 ILE A CA 1
ATOM 794 C C . ILE A 1 98 ? 20.977 0.533 -37.921 1.00 86.19 98 ILE A C 1
ATOM 796 O O . ILE A 1 98 ? 21.696 0.412 -38.910 1.00 86.19 98 ILE A O 1
ATOM 800 N N . LYS A 1 99 ? 19.642 0.546 -38.016 1.00 81.50 99 LYS A N 1
ATOM 801 C CA . LYS A 1 99 ? 18.931 0.398 -39.292 1.00 81.50 99 LYS A CA 1
ATOM 802 C C . LYS A 1 99 ? 19.311 1.499 -40.286 1.00 81.50 99 LYS A C 1
ATOM 804 O O . LYS A 1 99 ? 19.625 1.190 -41.434 1.00 81.50 99 LYS A O 1
ATOM 809 N N . VAL A 1 100 ? 19.327 2.758 -39.843 1.00 86.56 100 VAL A N 1
ATOM 810 C CA . VAL A 1 100 ? 19.718 3.904 -40.682 1.00 86.56 100 VAL A CA 1
ATOM 811 C C . VAL A 1 100 ? 21.193 3.820 -41.075 1.00 86.56 100 VAL A C 1
ATOM 813 O O . VAL A 1 100 ? 21.523 3.985 -42.248 1.00 86.56 100 VAL A O 1
ATOM 816 N N . TRP A 1 101 ? 22.080 3.515 -40.125 1.00 85.50 101 TRP A N 1
ATOM 817 C CA . TRP A 1 101 ? 23.514 3.393 -40.385 1.00 85.50 101 TRP A CA 1
ATOM 818 C C . TRP A 1 101 ? 23.816 2.287 -41.405 1.00 85.50 101 TRP A C 1
ATOM 820 O O . TRP A 1 101 ? 24.580 2.503 -42.343 1.00 85.50 101 TRP A O 1
ATOM 830 N N . MET A 1 102 ? 23.167 1.127 -41.293 1.00 83.19 102 MET A N 1
ATOM 831 C CA . MET A 1 102 ? 23.334 0.019 -42.242 1.00 83.19 102 MET A CA 1
ATOM 832 C C . MET A 1 102 ? 22.822 0.367 -43.645 1.00 83.19 102 MET A C 1
ATOM 834 O O . MET A 1 102 ? 23.504 0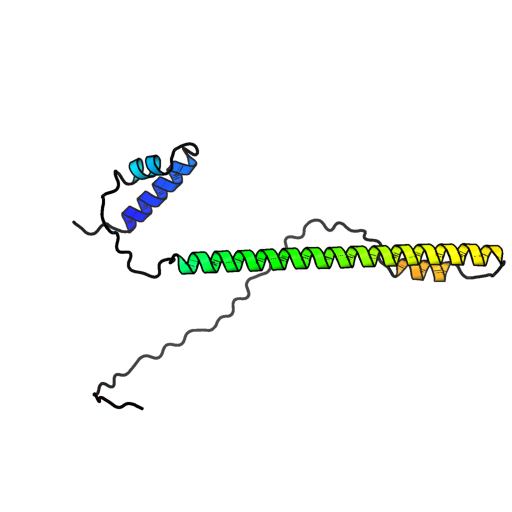.073 -44.627 1.00 83.19 102 MET A O 1
ATOM 838 N N . GLN A 1 103 ? 21.663 1.036 -43.743 1.00 81.75 103 GLN A N 1
ATOM 839 C CA . GLN A 1 103 ? 21.118 1.519 -45.019 1.00 81.75 103 GLN A CA 1
ATOM 840 C C . GLN A 1 103 ? 22.079 2.485 -45.718 1.00 81.75 103 GLN A C 1
ATOM 842 O O . GLN A 1 103 ? 22.294 2.368 -46.919 1.00 81.75 103 GLN A O 1
ATOM 847 N N . GLN A 1 104 ? 22.685 3.410 -44.969 1.00 84.31 104 GLN A N 1
ATOM 848 C CA . GLN A 1 104 ? 23.649 4.369 -45.518 1.00 84.31 104 GLN A CA 1
ATOM 849 C C . GLN A 1 104 ? 24.946 3.706 -45.998 1.00 84.31 104 GLN A C 1
ATOM 851 O O . GLN A 1 104 ? 25.562 4.191 -46.942 1.00 84.31 104 GLN A O 1
ATOM 856 N N . ASN A 1 105 ? 25.355 2.599 -45.375 1.00 83.44 105 ASN A N 1
ATOM 857 C CA . ASN A 1 105 ? 26.583 1.881 -45.721 1.00 83.44 105 ASN A CA 1
ATOM 858 C C . ASN A 1 105 ? 26.361 0.729 -46.728 1.00 83.44 105 ASN A C 1
ATOM 860 O O . ASN A 1 105 ? 27.286 -0.045 -46.963 1.00 83.44 105 ASN A O 1
ATOM 864 N N . ASN A 1 106 ? 25.164 0.594 -47.327 1.00 77.75 106 ASN A N 1
ATOM 865 C CA . ASN A 1 106 ? 24.787 -0.510 -48.231 1.00 77.75 106 ASN A CA 1
ATOM 866 C C . ASN A 1 106 ? 25.090 -1.918 -47.666 1.00 77.75 106 ASN A C 1
ATOM 868 O O . ASN A 1 106 ? 25.365 -2.860 -48.413 1.00 77.75 106 ASN A O 1
ATOM 872 N N . LEU A 1 107 ? 25.031 -2.078 -46.342 1.00 76.38 107 LEU A N 1
ATOM 873 C CA . LEU A 1 107 ? 25.250 -3.362 -45.680 1.00 76.38 107 LEU A CA 1
ATOM 874 C C . LEU A 1 107 ? 23.946 -4.176 -45.705 1.00 76.38 107 LEU A C 1
ATOM 876 O O . LEU A 1 107 ? 22.927 -3.757 -45.155 1.00 76.38 107 LEU A O 1
ATOM 880 N N . ALA A 1 108 ? 23.963 -5.340 -46.360 1.00 67.06 108 ALA A N 1
ATOM 881 C CA . ALA A 1 108 ? 22.804 -6.227 -46.450 1.00 67.06 108 ALA A CA 1
ATOM 882 C C . ALA A 1 108 ? 22.631 -7.045 -45.156 1.00 67.06 108 ALA A C 1
ATOM 884 O O . ALA A 1 108 ? 23.533 -7.779 -44.759 1.00 67.06 108 ALA A O 1
ATOM 885 N N . MET A 1 109 ? 21.458 -6.951 -44.519 1.00 64.62 109 MET A N 1
ATOM 886 C CA . MET A 1 109 ? 21.068 -7.744 -43.343 1.00 64.62 109 MET A CA 1
ATOM 887 C C . MET A 1 109 ? 19.620 -8.230 -43.475 1.00 64.62 109 MET A C 1
ATOM 889 O O . MET A 1 109 ? 18.769 -7.516 -44.007 1.00 64.62 109 MET A O 1
ATOM 893 N N . ASN A 1 110 ? 19.321 -9.424 -42.948 1.00 63.84 110 ASN A N 1
ATOM 894 C CA . ASN A 1 110 ? 17.947 -9.919 -42.844 1.00 63.84 110 ASN A CA 1
ATOM 895 C C . ASN A 1 110 ? 17.185 -9.118 -41.764 1.00 63.84 110 ASN A C 1
ATOM 897 O O . ASN A 1 110 ? 17.430 -9.301 -40.569 1.00 63.84 110 ASN A O 1
ATOM 901 N N . MET A 1 111 ? 16.270 -8.233 -42.183 1.00 62.62 111 MET A N 1
ATOM 902 C CA . MET A 1 111 ? 15.439 -7.409 -41.289 1.00 62.62 111 MET A CA 1
ATOM 903 C C . MET A 1 111 ? 14.527 -8.236 -40.366 1.00 62.62 111 MET A C 1
ATOM 905 O O . MET A 1 111 ? 14.169 -7.750 -39.294 1.00 62.62 111 MET A O 1
ATOM 909 N N . GLU A 1 112 ? 14.223 -9.490 -40.713 1.00 62.59 112 GLU A N 1
ATOM 910 C CA . GLU A 1 112 ? 13.393 -10.383 -39.895 1.00 62.59 112 GLU A CA 1
ATOM 911 C C . GLU A 1 112 ? 14.053 -10.701 -38.544 1.00 62.59 112 GLU A C 1
ATOM 913 O O . GLU A 1 112 ? 13.377 -10.734 -37.519 1.00 62.59 112 GLU A O 1
ATOM 918 N N . ASN A 1 113 ? 15.383 -10.845 -38.502 1.00 63.41 113 ASN A N 1
ATOM 919 C CA . ASN A 1 113 ? 16.112 -11.127 -37.257 1.00 63.41 113 ASN A CA 1
ATOM 920 C C . ASN A 1 113 ? 16.125 -9.925 -36.297 1.00 63.41 113 ASN A C 1
ATOM 922 O O . ASN A 1 113 ? 16.188 -10.102 -35.080 1.00 63.41 113 ASN A O 1
ATOM 926 N N . LEU A 1 114 ? 16.048 -8.705 -36.836 1.00 64.50 114 LEU A N 1
ATOM 927 C CA . LEU A 1 114 ? 16.002 -7.474 -36.048 1.00 64.50 114 LEU A CA 1
ATOM 928 C C . LEU A 1 114 ? 14.597 -7.239 -35.464 1.00 64.50 114 LEU A C 1
ATOM 930 O O . LEU A 1 114 ? 14.482 -6.835 -34.310 1.00 64.50 114 LEU A O 1
ATOM 934 N N . ASP A 1 115 ? 13.542 -7.564 -36.218 1.00 65.06 115 ASP A N 1
ATOM 935 C CA . ASP A 1 115 ? 12.149 -7.497 -35.746 1.00 65.06 115 ASP A CA 1
ATOM 936 C C . ASP A 1 115 ? 11.815 -8.591 -34.715 1.00 65.06 115 ASP A C 1
ATOM 938 O O . ASP A 1 115 ? 11.002 -8.371 -33.812 1.00 65.06 115 ASP A O 1
ATOM 942 N N . VAL A 1 116 ? 12.453 -9.766 -34.795 1.00 65.19 116 VAL A N 1
ATOM 943 C CA . VAL A 1 116 ? 12.336 -10.820 -33.768 1.00 65.19 116 VAL A CA 1
ATOM 944 C C . VAL A 1 116 ? 12.878 -10.334 -32.420 1.00 65.19 116 VAL A C 1
ATOM 946 O O . VAL A 1 116 ? 12.221 -10.541 -31.400 1.00 65.19 116 VAL A O 1
ATOM 949 N N . PHE A 1 117 ? 14.004 -9.613 -32.412 1.00 63.06 117 PHE A N 1
ATOM 950 C CA . PHE A 1 117 ? 14.542 -8.984 -31.200 1.00 63.06 117 PHE A CA 1
ATOM 951 C C . PHE A 1 117 ? 13.596 -7.908 -30.627 1.00 63.06 117 PHE A C 1
ATOM 953 O O . PHE A 1 117 ? 13.441 -7.784 -29.410 1.00 63.06 117 PHE A O 1
ATOM 960 N N . SER A 1 118 ? 12.880 -7.180 -31.489 1.00 63.88 118 SER A N 1
ATOM 961 C CA . SER A 1 118 ? 11.847 -6.222 -31.065 1.00 63.88 118 SER A CA 1
ATOM 962 C C . SER A 1 118 ? 10.622 -6.894 -30.440 1.00 63.88 118 SER A C 1
ATOM 964 O O . SER A 1 118 ? 9.998 -6.320 -29.549 1.00 63.88 118 SER A O 1
ATOM 966 N N . ARG A 1 119 ? 10.267 -8.108 -30.885 1.00 62.78 119 ARG A N 1
ATOM 967 C CA . ARG A 1 119 ? 9.122 -8.879 -30.365 1.00 62.78 119 ARG A CA 1
ATOM 968 C C . ARG A 1 119 ? 9.412 -9.608 -29.053 1.00 62.78 119 ARG A C 1
ATOM 970 O O . ARG A 1 119 ? 8.463 -9.931 -28.344 1.00 62.78 119 ARG A O 1
ATOM 977 N N . SER A 1 120 ? 10.679 -9.848 -28.706 1.00 62.88 120 SER A N 1
ATOM 978 C CA . SER A 1 120 ? 11.055 -10.474 -27.425 1.00 62.88 120 SER A CA 1
ATOM 979 C C . SER A 1 120 ? 10.696 -9.641 -26.190 1.00 62.88 120 SER A C 1
ATOM 981 O O . SER A 1 120 ? 10.655 -10.184 -25.089 1.00 62.88 120 SER A O 1
ATOM 983 N N . PHE A 1 121 ? 10.390 -8.351 -26.358 1.00 57.25 121 PHE A N 1
ATOM 984 C CA . PHE A 1 121 ? 9.860 -7.510 -25.290 1.00 57.25 121 PHE A CA 1
ATOM 985 C C . PHE A 1 121 ? 8.361 -7.313 -25.515 1.00 57.25 121 PHE A C 1
ATOM 987 O O . PHE A 1 121 ? 7.985 -6.581 -26.435 1.00 57.25 121 PHE A O 1
ATOM 994 N N . PRO A 1 122 ? 7.483 -7.942 -24.713 1.00 54.41 122 PRO A N 1
ATOM 995 C CA . PRO A 1 122 ? 6.052 -7.784 -24.900 1.00 54.41 122 PRO A CA 1
ATOM 996 C C . PRO A 1 122 ? 5.677 -6.297 -24.829 1.00 54.41 122 PRO A C 1
ATOM 998 O O . PRO A 1 122 ? 6.030 -5.562 -23.905 1.00 54.41 122 PRO A O 1
ATOM 1001 N N . SER A 1 123 ? 4.990 -5.827 -25.866 1.00 58.78 123 SER A N 1
ATOM 1002 C CA . SER A 1 123 ? 4.214 -4.597 -25.797 1.00 58.78 123 SER A CA 1
ATOM 1003 C C . SER A 1 123 ? 2.968 -4.925 -24.987 1.00 58.78 123 SER A C 1
ATOM 1005 O O . SER A 1 123 ? 2.243 -5.838 -25.370 1.00 58.78 123 SER A O 1
ATOM 1007 N N . GLU A 1 124 ? 2.742 -4.240 -23.863 1.00 59.12 124 GLU A N 1
ATOM 1008 C CA . GLU A 1 124 ? 1.529 -4.396 -23.056 1.00 59.12 124 GLU A CA 1
ATOM 1009 C C . GLU A 1 124 ? 0.290 -4.213 -23.943 1.00 59.12 124 GLU A C 1
ATOM 1011 O O . GLU A 1 124 ? -0.104 -3.106 -24.297 1.00 59.12 124 GLU A O 1
ATOM 1016 N N . ALA A 1 125 ? -0.316 -5.335 -24.310 1.00 48.53 125 ALA A N 1
ATOM 1017 C CA . ALA A 1 125 ? -1.675 -5.429 -24.791 1.00 48.53 125 ALA A CA 1
ATOM 1018 C C . ALA A 1 125 ? -2.287 -6.650 -24.107 1.00 48.53 125 ALA A C 1
ATOM 1020 O O . ALA A 1 125 ? -2.175 -7.769 -24.596 1.00 48.53 125 ALA A O 1
ATOM 1021 N N . ASN A 1 126 ? -2.853 -6.435 -22.920 1.00 40.59 126 ASN A N 1
ATOM 1022 C CA . ASN A 1 126 ? -4.222 -6.847 -22.632 1.00 40.59 126 ASN A CA 1
ATOM 1023 C C . ASN A 1 126 ? -4.664 -6.325 -21.262 1.00 40.59 126 ASN A C 1
ATOM 1025 O O . ASN A 1 126 ? -4.157 -6.724 -20.217 1.00 40.59 126 ASN A O 1
ATOM 1029 N N . ASN A 1 127 ? -5.680 -5.465 -21.307 1.00 53.25 127 ASN A N 1
ATOM 1030 C CA . ASN A 1 127 ? -6.710 -5.430 -20.284 1.00 53.25 127 ASN A CA 1
ATOM 1031 C C . ASN A 1 127 ? -7.280 -6.850 -20.155 1.00 53.25 127 ASN A C 1
ATOM 1033 O O . ASN A 1 127 ? -7.959 -7.314 -21.067 1.00 53.25 127 ASN A O 1
ATOM 1037 N N . ALA A 1 128 ? -7.025 -7.532 -19.043 1.00 37.91 128 ALA A N 1
ATOM 1038 C CA . ALA A 1 128 ? -7.874 -8.633 -18.612 1.00 37.91 128 ALA A CA 1
ATOM 1039 C C . ALA A 1 128 ? -8.871 -8.057 -17.602 1.00 37.91 128 ALA A C 1
ATOM 1041 O O . ALA A 1 128 ? -8.545 -7.820 -16.440 1.00 37.91 128 ALA A O 1
ATOM 1042 N N . GLN A 1 129 ? -10.075 -7.758 -18.091 1.00 46.41 129 GLN A N 1
ATOM 1043 C CA . GLN A 1 129 ? -11.262 -7.667 -17.251 1.00 46.41 129 GLN A CA 1
ATOM 1044 C C . GLN A 1 129 ? -11.460 -9.002 -16.521 1.00 46.41 129 GLN A C 1
ATOM 1046 O O . GLN A 1 129 ? -11.335 -10.051 -17.141 1.00 46.41 129 GLN A O 1
ATOM 1051 N N . ASN A 1 130 ? -11.817 -8.900 -15.240 1.00 43.09 130 ASN A N 1
ATOM 1052 C CA . ASN A 1 130 ? -12.704 -9.786 -14.485 1.00 43.09 130 ASN A CA 1
ATOM 1053 C C . ASN A 1 130 ? -12.562 -11.301 -14.723 1.00 43.09 130 ASN A C 1
ATOM 1055 O O . ASN A 1 130 ? -13.144 -11.837 -15.661 1.00 43.09 130 ASN A O 1
ATOM 1059 N N . ASP A 1 131 ? -11.948 -11.996 -13.765 1.00 35.12 131 ASP A N 1
ATOM 1060 C CA . ASP A 1 131 ? -12.382 -13.349 -13.416 1.00 35.12 131 ASP A CA 1
ATOM 1061 C C . ASP A 1 131 ? -12.475 -13.464 -11.888 1.00 35.12 131 ASP A C 1
ATOM 1063 O O . ASP A 1 131 ? -11.487 -13.339 -11.158 1.00 35.12 131 ASP A O 1
ATOM 1067 N N . GLU A 1 132 ? -13.709 -13.606 -11.410 1.00 45.94 132 GLU A N 1
ATOM 1068 C CA . GLU A 1 132 ? -14.051 -13.930 -10.031 1.00 45.94 132 GLU A CA 1
ATOM 1069 C C . GLU A 1 132 ? -13.668 -15.394 -9.773 1.00 45.94 132 GLU A C 1
ATOM 1071 O O . GLU A 1 132 ? -14.481 -16.305 -9.895 1.00 45.94 132 GLU A O 1
ATOM 1076 N N . GLY A 1 133 ? -12.408 -15.632 -9.412 1.00 36.06 133 GLY A N 1
ATOM 1077 C CA . GLY A 1 133 ? -11.921 -16.940 -8.980 1.00 36.06 133 GLY A CA 1
ATOM 1078 C C . GLY A 1 133 ? -11.807 -17.014 -7.461 1.00 36.06 133 GLY A C 1
ATOM 1079 O O . GLY A 1 133 ? -10.856 -16.500 -6.878 1.00 36.06 133 GLY A O 1
ATOM 1080 N N . GLN A 1 134 ? -12.779 -17.660 -6.817 1.00 39.75 134 GLN A N 1
ATOM 1081 C CA . GLN A 1 134 ? -12.776 -18.038 -5.400 1.00 39.75 134 GLN A CA 1
ATOM 1082 C C . GLN A 1 134 ? -11.445 -18.680 -4.965 1.00 39.75 134 GLN A C 1
ATOM 1084 O O . GLN A 1 134 ? -11.130 -19.803 -5.357 1.00 39.75 134 GLN A O 1
ATOM 1089 N N . CYS A 1 135 ? -10.711 -18.029 -4.059 1.00 26.53 135 CYS A N 1
ATOM 1090 C CA . CYS A 1 135 ? -9.734 -18.730 -3.229 1.00 26.53 135 CYS A CA 1
ATOM 1091 C C . CYS A 1 135 ? -10.481 -19.410 -2.082 1.00 26.53 135 CYS A C 1
ATOM 1093 O O . CYS A 1 135 ? -10.802 -18.791 -1.066 1.00 26.53 135 CYS A O 1
ATOM 1095 N N . ASN A 1 136 ? -10.781 -20.688 -2.304 1.00 35.53 136 ASN A N 1
ATOM 1096 C CA . ASN A 1 136 ? -11.322 -21.602 -1.316 1.00 35.53 136 ASN A CA 1
ATOM 1097 C C . ASN A 1 136 ? -10.447 -21.679 -0.060 1.00 35.53 136 ASN A C 1
ATOM 1099 O O . ASN A 1 136 ? -9.218 -21.630 -0.086 1.00 35.53 136 ASN A O 1
ATOM 1103 N N . GLU A 1 137 ? -11.162 -21.831 1.042 1.00 34.12 137 GLU A N 1
ATOM 1104 C CA . GLU A 1 137 ? -10.714 -22.029 2.404 1.00 34.12 137 GLU A CA 1
ATOM 1105 C C . GLU A 1 137 ? -9.704 -23.184 2.513 1.00 34.12 137 GLU A C 1
ATOM 1107 O O . GLU A 1 137 ? -10.033 -24.346 2.274 1.00 34.12 137 GLU A O 1
ATOM 1112 N N . HIS A 1 138 ? -8.485 -22.900 2.976 1.00 36.25 138 HIS A N 1
ATOM 1113 C CA . HIS A 1 138 ? -7.657 -23.935 3.588 1.00 36.25 138 HIS A CA 1
ATOM 1114 C C . HIS A 1 138 ? -8.102 -24.117 5.041 1.00 36.25 138 HIS A C 1
ATOM 1116 O O . HIS A 1 138 ? -7.597 -23.480 5.966 1.00 36.25 138 HIS A O 1
ATOM 1122 N N . SER A 1 139 ? -9.076 -25.009 5.226 1.00 35.22 139 SER A N 1
ATOM 1123 C CA . SER A 1 139 ? -9.296 -25.695 6.497 1.00 35.22 139 SER A CA 1
ATOM 1124 C C . SER A 1 139 ? -8.058 -26.526 6.834 1.00 35.22 139 SER A C 1
ATOM 1126 O O . SER A 1 139 ? -7.839 -27.581 6.243 1.00 35.22 139 SER A O 1
ATOM 1128 N N . THR A 1 140 ? -7.269 -26.089 7.815 1.00 35.03 140 THR A N 1
ATOM 1129 C CA . THR A 1 140 ? -6.344 -26.986 8.520 1.00 35.03 140 THR A CA 1
ATOM 1130 C C . THR A 1 140 ? -7.024 -27.453 9.796 1.00 35.03 140 THR A C 1
ATOM 1132 O O . THR A 1 140 ? -7.054 -26.766 10.817 1.00 35.03 140 THR A O 1
ATOM 1135 N N . THR A 1 141 ? -7.607 -28.643 9.717 1.00 35.75 141 THR A N 1
ATOM 1136 C CA . THR A 1 141 ? -8.145 -29.389 10.849 1.00 35.75 141 THR A CA 1
ATOM 1137 C C . THR A 1 141 ? -6.981 -29.914 11.694 1.00 35.75 141 THR A C 1
ATOM 1139 O O . THR A 1 141 ? -6.373 -30.922 11.352 1.00 35.75 141 THR A O 1
ATOM 1142 N N . HIS A 1 142 ? -6.680 -29.275 12.825 1.00 35.78 142 HIS A N 1
ATOM 1143 C CA . HIS A 1 142 ? -6.014 -29.965 13.931 1.00 35.78 142 HIS A CA 1
ATOM 1144 C C . HIS A 1 142 ? -7.070 -30.306 14.975 1.00 35.78 142 HIS A C 1
ATOM 1146 O O . HIS A 1 142 ? -7.545 -29.458 15.730 1.00 35.78 142 HIS A O 1
ATOM 1152 N N . ALA A 1 143 ? -7.485 -31.571 14.928 1.00 33.50 143 ALA A N 1
ATOM 1153 C CA . ALA A 1 143 ? -8.413 -32.179 15.857 1.00 33.50 143 ALA A CA 1
ATOM 1154 C C . ALA A 1 143 ? -7.926 -32.011 17.302 1.00 33.50 143 ALA A C 1
ATOM 1156 O O . ALA A 1 143 ? -6.765 -32.254 17.630 1.00 33.50 143 ALA A O 1
ATOM 1157 N N . SER A 1 144 ? -8.855 -31.608 18.162 1.00 33.59 144 SER A N 1
ATOM 1158 C CA . SER A 1 144 ? -8.729 -31.723 19.607 1.00 33.59 144 SER A CA 1
ATOM 1159 C C . SER A 1 144 ? -8.686 -33.198 19.994 1.00 33.59 144 SER A C 1
ATOM 1161 O O . SER A 1 144 ? -9.508 -33.972 19.508 1.00 33.59 144 SER A O 1
ATOM 1163 N N . ASN A 1 145 ? -7.809 -33.565 20.925 1.00 31.80 145 ASN A N 1
ATOM 1164 C CA . ASN A 1 145 ? -8.067 -34.715 21.782 1.00 31.80 145 ASN A CA 1
ATOM 1165 C C . ASN A 1 145 ? -8.004 -34.270 23.250 1.00 31.80 145 ASN A C 1
ATOM 1167 O O . ASN A 1 145 ? -7.095 -33.517 23.610 1.00 31.80 145 ASN A O 1
ATOM 1171 N N . PRO A 1 146 ? -8.986 -34.663 24.079 1.00 43.41 146 PRO A N 1
ATOM 1172 C CA . PRO A 1 146 ? -9.035 -34.313 25.485 1.00 43.41 146 PRO A CA 1
ATOM 1173 C C . PRO A 1 146 ? -8.243 -35.345 26.287 1.00 43.41 146 PRO A C 1
ATOM 1175 O O . PRO A 1 146 ? -8.387 -36.541 26.053 1.00 43.41 146 PRO A O 1
ATOM 1178 N N . ASP A 1 147 ? -7.490 -34.901 27.288 1.00 31.00 147 ASP A N 1
ATOM 1179 C CA . ASP A 1 147 ? -7.178 -35.782 28.408 1.00 31.00 147 ASP A CA 1
ATOM 1180 C C . ASP A 1 147 ? -7.514 -35.083 29.725 1.00 31.00 147 ASP A C 1
ATOM 1182 O O . ASP A 1 147 ? -7.191 -33.911 29.948 1.00 31.00 147 ASP A O 1
ATOM 1186 N N . LYS A 1 148 ? -8.283 -35.791 30.549 1.00 39.47 148 LYS A N 1
ATOM 1187 C CA . LYS A 1 148 ? -8.817 -35.364 31.843 1.00 39.47 148 LYS A CA 1
ATOM 1188 C C . LYS A 1 148 ? -8.345 -36.366 32.893 1.00 39.47 148 LYS A C 1
ATOM 1190 O O . LYS A 1 148 ? -8.649 -37.547 32.782 1.00 39.47 148 LYS A O 1
ATOM 1195 N N . GLY A 1 149 ? -7.810 -35.834 33.992 1.00 31.47 149 GLY A N 1
ATOM 1196 C CA . GLY A 1 149 ? -7.588 -36.528 35.271 1.00 31.47 149 GLY A CA 1
ATOM 1197 C C . GLY A 1 149 ? -6.103 -36.811 35.511 1.00 31.47 149 GLY A C 1
ATOM 1198 O O . GLY A 1 149 ? -5.414 -37.215 34.595 1.00 31.47 149 GLY A O 1
ATOM 1199 N N . GLN A 1 150 ? -5.504 -36.606 36.682 1.00 32.81 150 GLN A N 1
ATOM 1200 C CA . GLN A 1 150 ? -5.986 -36.506 38.065 1.00 32.81 150 GLN A CA 1
ATOM 1201 C C . GLN A 1 150 ? -5.010 -35.586 38.837 1.00 32.81 150 GLN A C 1
ATOM 1203 O O . GLN A 1 150 ? -3.817 -35.579 38.557 1.00 32.81 150 GLN A O 1
ATOM 1208 N N . LEU A 1 151 ? -5.497 -34.627 39.632 1.00 35.53 151 LEU A N 1
ATOM 1209 C CA . LEU A 1 151 ? -5.561 -34.693 41.106 1.00 35.53 151 LEU A CA 1
ATOM 1210 C C . LEU A 1 151 ? -4.258 -35.169 41.777 1.00 35.53 151 LEU A C 1
ATOM 1212 O O . LEU A 1 151 ? -3.948 -36.354 41.791 1.00 35.53 151 LEU A O 1
ATOM 1216 N N . GLY A 1 152 ? -3.552 -34.219 42.393 1.00 32.28 152 GLY A N 1
ATOM 1217 C CA . GLY A 1 152 ? -2.353 -34.442 43.197 1.00 32.28 152 GLY A CA 1
ATOM 1218 C C . GLY A 1 152 ? -1.978 -33.179 43.968 1.00 32.28 152 GLY A C 1
ATOM 1219 O O . GLY A 1 152 ? -1.048 -32.469 43.613 1.00 32.28 152 GLY A O 1
ATOM 1220 N N . GLU A 1 153 ? -2.782 -32.874 44.977 1.00 37.22 153 GLU A N 1
ATOM 1221 C CA . GLU A 1 153 ? -2.523 -31.915 46.051 1.00 37.22 153 GLU A CA 1
ATOM 1222 C C . GLU A 1 153 ? -1.234 -32.308 46.806 1.00 37.22 153 GLU A C 1
ATOM 1224 O O . GLU A 1 153 ? -1.080 -33.495 47.110 1.00 37.22 153 GLU A O 1
ATOM 1229 N N . LYS A 1 154 ? -0.331 -31.346 47.088 1.00 40.53 154 LYS A N 1
ATOM 1230 C CA . LYS A 1 154 ? 0.383 -31.146 48.377 1.00 40.53 154 LYS A CA 1
ATOM 1231 C C . LYS A 1 154 ? 1.538 -30.125 48.300 1.00 40.53 154 LYS A C 1
ATOM 1233 O O . LYS A 1 154 ? 2.495 -30.292 47.553 1.00 40.53 154 LYS A O 1
ATOM 1238 N N . ASP A 1 155 ? 1.385 -29.103 49.141 1.00 35.97 155 ASP A N 1
ATOM 1239 C CA . ASP A 1 155 ? 2.350 -28.528 50.093 1.00 35.97 155 ASP A CA 1
ATOM 1240 C C . ASP A 1 155 ? 3.620 -27.775 49.632 1.00 35.97 155 ASP A C 1
ATOM 1242 O O . ASP A 1 155 ? 4.646 -28.336 49.271 1.00 35.97 155 ASP A O 1
ATOM 1246 N N . ALA A 1 156 ? 3.532 -26.447 49.784 1.00 42.00 156 ALA A N 1
ATOM 1247 C CA . ALA A 1 156 ? 4.360 -25.589 50.648 1.00 42.00 156 ALA A CA 1
ATOM 1248 C C . ALA A 1 156 ? 5.887 -25.817 50.780 1.00 42.00 156 ALA A C 1
ATOM 1250 O O . ALA A 1 156 ? 6.349 -26.735 51.447 1.00 42.00 156 ALA A O 1
ATOM 1251 N N . SER A 1 157 ? 6.665 -24.828 50.321 1.00 41.53 157 SER A N 1
ATOM 1252 C CA . SER A 1 157 ? 7.737 -24.094 51.052 1.00 41.53 157 SER A CA 1
ATOM 1253 C C . SER A 1 157 ? 8.356 -23.084 50.061 1.00 41.53 157 SER A C 1
ATOM 1255 O O . SER A 1 157 ? 8.605 -23.431 48.915 1.00 41.53 157 SER A O 1
ATOM 1257 N N . PHE A 1 158 ? 8.317 -21.761 50.255 1.00 37.50 158 PHE A N 1
ATOM 1258 C CA . PHE A 1 158 ? 8.970 -20.880 51.240 1.00 37.50 158 PHE A CA 1
ATOM 1259 C C . PHE A 1 158 ? 10.512 -20.798 51.098 1.00 37.50 158 PHE A C 1
ATOM 1261 O O . PHE A 1 158 ? 11.206 -21.657 51.619 1.00 37.50 158 PHE A O 1
ATOM 1268 N N . TYR A 1 159 ? 10.965 -19.683 50.480 1.00 40.09 159 TYR A N 1
ATOM 1269 C CA . TYR A 1 159 ? 12.304 -19.033 50.457 1.00 40.09 159 TYR A CA 1
ATOM 1270 C C . TYR A 1 159 ? 13.410 -19.809 49.698 1.00 40.09 159 TYR A C 1
ATOM 1272 O O . TYR A 1 159 ? 13.394 -21.025 49.654 1.00 40.09 159 TYR A O 1
ATOM 1280 N N . GLU A 1 160 ? 14.335 -19.188 48.953 1.00 36.97 160 GLU A N 1
ATOM 1281 C CA . GLU A 1 160 ? 15.251 -18.114 49.357 1.00 36.97 160 GLU A CA 1
ATOM 1282 C C . GLU A 1 160 ? 15.914 -17.421 48.140 1.00 36.97 160 GLU A C 1
ATOM 1284 O O . GLU A 1 160 ? 15.872 -17.907 47.010 1.00 36.97 160 GLU A O 1
ATOM 1289 N N . ALA A 1 161 ? 16.488 -16.247 48.401 1.00 42.00 161 ALA A N 1
ATOM 1290 C CA . ALA A 1 161 ? 17.142 -15.339 47.469 1.00 42.00 161 ALA A CA 1
ATOM 1291 C C . ALA A 1 161 ? 18.529 -15.820 47.006 1.00 42.00 161 ALA A C 1
ATOM 1293 O O . ALA A 1 161 ? 19.240 -16.456 47.778 1.00 42.00 161 ALA A O 1
ATOM 1294 N N . HIS A 1 162 ? 18.931 -15.421 45.795 1.00 43.56 162 HIS A N 1
ATOM 1295 C CA . HIS A 1 162 ? 20.180 -14.696 45.510 1.00 43.56 162 HIS A CA 1
ATOM 1296 C C . HIS A 1 162 ? 20.179 -14.169 44.071 1.00 43.56 162 HIS A C 1
ATOM 1298 O O . HIS A 1 162 ? 19.733 -14.910 43.168 1.00 43.56 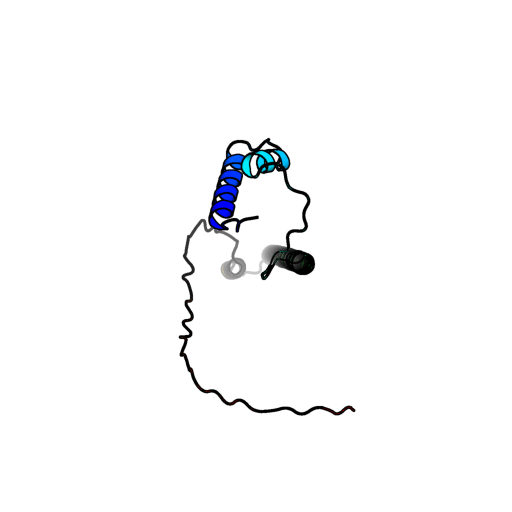162 HIS A O 1
#

Organism: NCBI:txid362788

Sequence (162 aa):
MGPTSFALVRQRMSQLKDHFIQNPEQNHTEAFKEVFGKEKTGRVRCYGRNVTPTTLKQKEKQNQIMDSMKQEHVKEVNSLKSELQDVKQQMLGMQSFIKVWMQQNNLAMNMENLDVFSRSFPSEANNAQNDEGQCNEHSTTHASNPDKGQLGEKDASFYEAH